Protein AF-A0A847CH78-F1 (afdb_monomer_lite)

Radius of gyration: 13.01 Å; chains: 1; bounding box: 40×21×33 Å

Sequence (94 aa):
MKELDFRNWLNKNNISKKMQSDFISRIKQIEIKLSNIDYEYAKDKCSKLLEYFSSGCKNPTYTNSFEFKNTSTQYSVLKYAIKKYCSFLESEFN

Foldseek 3Di:
DPLVLLLVVCVVVVNDPVVSVLLSVLQVVCCVFFNNLVVCCVVPNVPVVLVCLVVQVPDVPTVGGDDDPDGDVSSVSSSVSSVSVSVSVVVVVD

Structure (mmCIF, N/CA/C/O backbone):
data_AF-A0A847CH78-F1
#
_entry.id   AF-A0A847CH78-F1
#
loop_
_atom_site.group_PDB
_atom_site.id
_atom_site.type_symbol
_atom_site.label_atom_id
_atom_site.label_alt_id
_atom_site.label_comp_id
_atom_site.label_asym_id
_atom_site.label_entity_id
_atom_site.label_seq_id
_atom_site.pdbx_PDB_ins_code
_atom_site.Cartn_x
_atom_site.Cartn_y
_atom_site.Cartn_z
_atom_site.occupancy
_atom_site.B_iso_or_equiv
_atom_site.auth_seq_id
_atom_site.auth_comp_id
_atom_site.auth_asym_id
_atom_site.auth_atom_id
_atom_site.pdbx_PDB_model_num
ATOM 1 N N . MET A 1 1 ? -2.719 8.267 -1.983 1.00 94.19 1 MET A N 1
ATOM 2 C CA . MET A 1 1 ? -3.404 7.540 -0.898 1.00 94.19 1 MET A CA 1
ATOM 3 C C . MET A 1 1 ? -4.354 8.464 -0.146 1.00 94.19 1 MET A C 1
ATOM 5 O O . MET A 1 1 ? -4.015 9.622 0.096 1.00 94.19 1 MET A O 1
ATOM 9 N N . LYS A 1 2 ? -5.490 7.937 0.318 1.00 94.62 2 LYS A N 1
ATOM 10 C CA . LYS A 1 2 ? -6.421 8.554 1.276 1.00 94.62 2 LYS A CA 1
ATOM 11 C C . LYS A 1 2 ? -5.848 8.524 2.701 1.00 94.62 2 LYS A C 1
ATOM 13 O O . LYS A 1 2 ? -6.290 7.762 3.557 1.00 94.62 2 LYS A O 1
ATOM 18 N N . GLU A 1 3 ? -4.797 9.304 2.957 1.00 95.56 3 GLU A N 1
ATOM 19 C CA . GLU A 1 3 ? -4.011 9.208 4.201 1.00 95.56 3 GLU A CA 1
ATOM 20 C C . GLU A 1 3 ? -4.846 9.346 5.481 1.00 95.56 3 GLU A C 1
ATOM 22 O O . GLU A 1 3 ? -4.667 8.557 6.411 1.00 95.56 3 GLU A O 1
ATOM 27 N N . LEU A 1 4 ? -5.715 10.360 5.550 1.00 96.81 4 LEU A N 1
ATOM 28 C CA . LEU A 1 4 ? -6.493 10.649 6.755 1.00 96.81 4 LEU A CA 1
ATOM 29 C C . LEU A 1 4 ? -7.467 9.507 7.068 1.00 96.81 4 LEU A C 1
ATOM 31 O O . LEU A 1 4 ? -7.511 9.028 8.203 1.00 96.81 4 LEU A O 1
ATOM 35 N N . ASP A 1 5 ? -8.179 9.027 6.051 1.00 97.25 5 ASP A N 1
ATOM 36 C CA . ASP A 1 5 ? -9.140 7.930 6.176 1.00 97.25 5 ASP A CA 1
ATOM 37 C C . ASP A 1 5 ? -8.440 6.628 6.544 1.00 97.25 5 ASP A C 1
ATOM 39 O O . ASP A 1 5 ? -8.849 5.944 7.482 1.00 97.25 5 ASP A O 1
ATOM 43 N N . PHE A 1 6 ? -7.307 6.341 5.902 1.00 97.94 6 PHE A N 1
ATOM 44 C CA . PHE A 1 6 ? -6.506 5.172 6.229 1.00 97.94 6 PHE A CA 1
ATOM 45 C C . PHE A 1 6 ? -5.979 5.225 7.665 1.00 97.94 6 PHE A C 1
ATOM 47 O O . PHE A 1 6 ? -6.056 4.233 8.391 1.00 97.94 6 PHE A O 1
ATOM 54 N N . ARG A 1 7 ? -5.494 6.384 8.129 1.00 97.75 7 ARG A N 1
ATOM 55 C CA . ARG A 1 7 ? -5.055 6.565 9.522 1.00 97.75 7 ARG A CA 1
ATOM 56 C C . ARG A 1 7 ? -6.204 6.330 10.502 1.00 97.75 7 ARG A C 1
ATOM 58 O O . ARG A 1 7 ? -6.023 5.623 11.494 1.00 97.75 7 ARG A O 1
ATOM 65 N N . ASN A 1 8 ? -7.380 6.881 10.214 1.00 97.69 8 ASN A N 1
ATOM 66 C CA . ASN A 1 8 ? -8.577 6.687 11.028 1.00 97.69 8 ASN A CA 1
ATOM 67 C C . ASN A 1 8 ? -9.006 5.215 11.054 1.00 97.69 8 ASN A C 1
ATOM 69 O O . ASN A 1 8 ? -9.310 4.682 12.122 1.00 97.69 8 ASN A O 1
ATOM 73 N N . TRP A 1 9 ? -8.974 4.534 9.908 1.00 98.00 9 TRP A N 1
ATOM 74 C CA . TRP A 1 9 ? -9.272 3.110 9.797 1.00 98.00 9 TRP A CA 1
ATOM 75 C C . TRP A 1 9 ? -8.285 2.252 10.594 1.00 98.00 9 TRP A C 1
ATOM 77 O O . TRP A 1 9 ? -8.701 1.376 11.352 1.00 98.00 9 TRP A O 1
ATOM 87 N N . LEU A 1 10 ? -6.982 2.533 10.512 1.00 98.00 10 LEU A N 1
ATOM 88 C CA . LEU A 1 10 ? -5.968 1.832 11.304 1.00 98.00 10 LEU A CA 1
ATOM 89 C C . LEU A 1 10 ? -6.187 2.026 12.810 1.00 98.00 10 LEU A C 1
ATOM 91 O O . LEU A 1 10 ? -6.044 1.074 13.577 1.00 98.00 10 LEU A O 1
ATOM 95 N N . ASN A 1 11 ? -6.554 3.240 13.230 1.00 97.62 11 ASN A N 1
ATOM 96 C CA . ASN A 1 11 ? -6.870 3.538 14.624 1.00 97.62 11 ASN A CA 1
ATOM 97 C C . ASN A 1 11 ? -8.103 2.757 15.110 1.00 97.62 11 ASN A C 1
ATOM 99 O O . ASN A 1 11 ? -8.048 2.139 16.169 1.00 97.62 11 ASN A O 1
ATOM 103 N N . LYS A 1 12 ? -9.177 2.709 14.307 1.00 97.12 12 LYS A N 1
ATOM 104 C CA . LYS A 1 12 ? -10.379 1.900 14.589 1.00 97.12 12 LYS A CA 1
ATOM 105 C C . LYS A 1 12 ? -10.072 0.401 14.698 1.00 97.12 12 LYS A C 1
ATOM 107 O O . LYS A 1 12 ? -10.719 -0.301 15.463 1.00 97.12 12 LYS A O 1
ATOM 112 N N . ASN A 1 13 ? -9.059 -0.077 13.976 1.00 96.62 13 ASN A N 1
ATOM 113 C CA . ASN A 1 13 ? -8.599 -1.468 13.996 1.00 96.62 13 ASN A CA 1
ATOM 114 C C . ASN A 1 13 ? -7.503 -1.744 15.049 1.00 96.62 13 ASN A C 1
ATOM 116 O O . ASN A 1 13 ? -6.768 -2.724 14.927 1.00 96.62 13 ASN A O 1
ATOM 120 N N . ASN A 1 14 ? -7.362 -0.887 16.070 1.00 96.88 14 ASN A N 1
ATOM 121 C CA . ASN A 1 14 ? -6.414 -1.045 17.184 1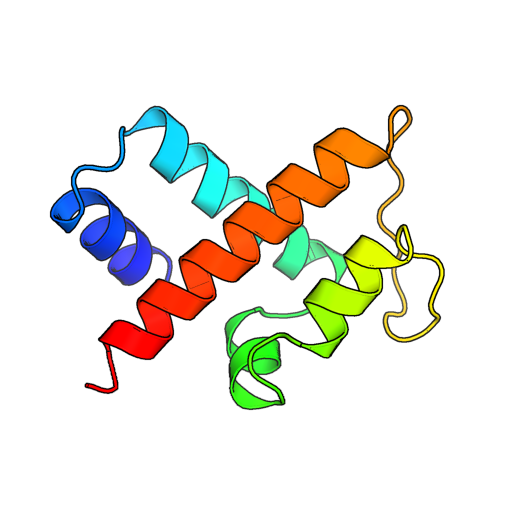.00 96.88 14 ASN A CA 1
ATOM 122 C C . ASN A 1 14 ? -4.939 -1.210 16.761 1.00 96.88 14 ASN A C 1
ATOM 124 O O . ASN A 1 14 ? -4.131 -1.803 17.478 1.00 96.88 14 ASN A O 1
ATOM 128 N N . ILE A 1 15 ? -4.548 -0.675 15.601 1.00 98.00 15 ILE A N 1
ATOM 129 C CA . ILE A 1 15 ? -3.148 -0.681 15.166 1.00 98.00 15 ILE A CA 1
ATOM 130 C C . ILE A 1 15 ? -2.369 0.370 15.960 1.00 98.00 15 ILE A C 1
ATOM 132 O O . ILE A 1 15 ? -2.793 1.520 16.070 1.00 98.00 15 ILE A O 1
ATOM 136 N N . SER A 1 16 ? -1.196 0.007 16.484 1.00 97.94 16 SER A N 1
ATOM 137 C CA . SER A 1 16 ? -0.379 0.919 17.294 1.00 97.94 16 SER A CA 1
ATOM 138 C C . SER A 1 16 ? 0.068 2.160 16.511 1.00 97.94 16 SER A C 1
ATOM 140 O O . SER A 1 16 ? 0.384 2.079 15.323 1.00 97.94 16 SER A O 1
ATOM 142 N N . LYS A 1 17 ? 0.183 3.314 17.186 1.00 97.56 17 LYS A N 1
ATOM 143 C CA . LYS A 1 17 ? 0.610 4.584 16.559 1.00 97.56 17 LYS A CA 1
ATOM 144 C C . LYS A 1 17 ? 1.930 4.459 15.786 1.00 97.56 17 LYS A C 1
ATOM 146 O O . LYS A 1 17 ? 2.077 5.052 14.722 1.00 97.56 17 LYS A O 1
ATOM 151 N N . LYS A 1 18 ? 2.872 3.652 16.292 1.00 97.31 18 LYS A N 1
ATOM 152 C CA . LYS A 1 18 ? 4.146 3.370 15.614 1.00 97.31 18 LYS A CA 1
ATOM 153 C C . LYS A 1 18 ? 3.931 2.668 14.271 1.00 97.31 18 LYS A C 1
ATOM 155 O O . LYS A 1 18 ? 4.482 3.108 13.268 1.00 97.31 18 LYS A O 1
ATOM 160 N N . MET A 1 19 ? 3.113 1.617 14.249 1.00 97.69 19 MET A N 1
ATOM 161 C CA . MET A 1 19 ? 2.791 0.882 13.022 1.00 97.69 19 MET A CA 1
ATOM 162 C C . MET A 1 19 ? 1.988 1.734 12.039 1.00 97.69 19 MET A C 1
ATOM 164 O O . MET A 1 19 ? 2.239 1.667 10.843 1.00 97.69 19 MET A O 1
ATOM 168 N N . GLN A 1 20 ? 1.068 2.574 12.527 1.00 98.19 20 GLN A N 1
ATOM 169 C CA . GLN A 1 20 ? 0.335 3.516 11.675 1.00 98.19 20 GLN A CA 1
ATOM 170 C C . GLN A 1 20 ? 1.289 4.432 10.899 1.00 98.19 20 GLN A C 1
ATOM 172 O O . GLN A 1 20 ? 1.170 4.569 9.682 1.00 98.19 20 GLN A O 1
ATOM 177 N N . SER A 1 21 ? 2.254 5.036 11.599 1.00 97.88 21 SER A N 1
ATOM 178 C CA . SER A 1 21 ? 3.259 5.898 10.975 1.00 97.88 21 SER A CA 1
ATOM 179 C C . SER A 1 21 ? 4.162 5.139 10.000 1.00 97.88 21 SER A C 1
ATOM 181 O O . SER A 1 21 ? 4.474 5.685 8.944 1.00 97.88 21 SER A O 1
ATOM 183 N N . ASP A 1 22 ? 4.546 3.893 10.309 1.00 97.50 22 ASP A N 1
ATOM 184 C CA . ASP A 1 22 ? 5.315 3.058 9.376 1.00 97.50 22 ASP A CA 1
ATOM 185 C C . ASP A 1 22 ? 4.512 2.776 8.099 1.00 97.50 22 ASP A C 1
ATOM 187 O O . ASP A 1 22 ? 4.985 3.106 7.016 1.00 97.50 22 ASP A O 1
ATOM 191 N N . PHE A 1 23 ? 3.264 2.303 8.199 1.00 98.31 23 PHE A N 1
ATOM 192 C CA . PHE A 1 23 ? 2.422 2.056 7.023 1.00 98.31 23 PHE A CA 1
ATOM 193 C C . PHE A 1 23 ? 2.288 3.290 6.128 1.00 98.31 23 PHE A C 1
ATOM 195 O O . PHE A 1 23 ? 2.524 3.209 4.924 1.00 98.31 23 PHE A O 1
ATOM 202 N N . ILE A 1 24 ? 1.975 4.444 6.718 1.00 98.12 24 ILE A N 1
ATOM 203 C CA . ILE A 1 24 ? 1.827 5.715 5.995 1.00 98.12 24 ILE A CA 1
ATOM 204 C C . ILE A 1 24 ? 3.134 6.109 5.305 1.00 98.12 24 ILE A C 1
ATOM 206 O O . ILE A 1 24 ? 3.127 6.484 4.134 1.00 98.12 24 ILE A O 1
ATOM 210 N N . SER A 1 25 ? 4.266 5.997 6.001 1.00 97.38 25 SER A N 1
ATOM 211 C CA . SER A 1 25 ? 5.575 6.325 5.433 1.00 97.38 25 SER A CA 1
ATOM 212 C C . SER A 1 25 ? 5.944 5.403 4.269 1.00 97.38 25 SER A C 1
ATOM 214 O O . SER A 1 25 ? 6.418 5.885 3.240 1.00 97.38 25 SER A O 1
ATOM 216 N N . ARG A 1 26 ? 5.683 4.096 4.387 1.00 96.38 26 ARG A N 1
ATOM 217 C CA . ARG A 1 26 ? 5.963 3.107 3.335 1.00 96.38 26 ARG A CA 1
ATOM 218 C C . ARG A 1 26 ? 5.117 3.334 2.093 1.00 96.38 26 ARG A C 1
ATOM 220 O O . ARG A 1 26 ? 5.663 3.312 0.994 1.00 96.38 26 ARG A O 1
ATOM 227 N N . ILE A 1 27 ? 3.821 3.596 2.254 1.00 97.75 27 ILE A N 1
ATOM 228 C CA . ILE A 1 27 ? 2.952 3.902 1.113 1.00 97.75 27 ILE A CA 1
ATOM 229 C C . ILE A 1 27 ? 3.402 5.195 0.430 1.00 97.75 27 ILE A C 1
ATOM 231 O O . ILE A 1 27 ? 3.624 5.175 -0.775 1.00 97.75 27 ILE A O 1
ATOM 235 N N . LYS A 1 28 ? 3.668 6.278 1.174 1.00 96.81 28 LYS A N 1
ATOM 236 C CA . LYS A 1 28 ? 4.208 7.520 0.584 1.00 96.81 28 LYS A CA 1
ATOM 237 C C . LYS A 1 28 ? 5.500 7.285 -0.190 1.00 96.81 28 LYS A C 1
ATOM 239 O O . LYS A 1 28 ? 5.678 7.827 -1.273 1.00 96.81 28 LYS A O 1
ATOM 244 N N . GLN A 1 29 ? 6.400 6.467 0.352 1.00 94.81 29 GLN A N 1
ATOM 245 C CA . GLN A 1 29 ? 7.650 6.127 -0.320 1.00 94.81 29 GLN A CA 1
ATOM 246 C C . GLN A 1 29 ? 7.404 5.418 -1.661 1.00 94.81 29 GLN A C 1
ATOM 248 O O . GLN A 1 29 ? 8.100 5.699 -2.636 1.00 94.81 29 GLN A O 1
ATOM 253 N N . ILE A 1 30 ? 6.419 4.518 -1.717 1.00 94.88 30 ILE A N 1
ATOM 254 C CA . ILE A 1 30 ? 5.994 3.846 -2.951 1.00 94.88 30 ILE A CA 1
ATOM 255 C C . ILE A 1 30 ? 5.399 4.857 -3.935 1.00 94.88 30 ILE A C 1
ATOM 257 O O . ILE A 1 30 ? 5.789 4.842 -5.098 1.00 94.88 30 ILE A O 1
ATOM 261 N N . GLU A 1 31 ? 4.530 5.760 -3.476 1.00 95.25 31 GLU A N 1
ATOM 262 C CA . GLU A 1 31 ? 3.892 6.768 -4.336 1.00 95.25 31 GLU A CA 1
ATOM 263 C C . GLU A 1 31 ? 4.884 7.763 -4.933 1.00 95.25 31 GLU A C 1
ATOM 265 O O . GLU A 1 31 ? 4.770 8.116 -6.103 1.00 95.25 31 GLU A O 1
ATOM 270 N N . ILE A 1 32 ? 5.888 8.176 -4.157 1.00 93.94 32 ILE A N 1
ATOM 271 C CA . ILE A 1 32 ? 6.957 9.064 -4.629 1.00 93.94 32 ILE A CA 1
ATOM 272 C C . ILE A 1 32 ? 7.796 8.379 -5.709 1.00 93.94 32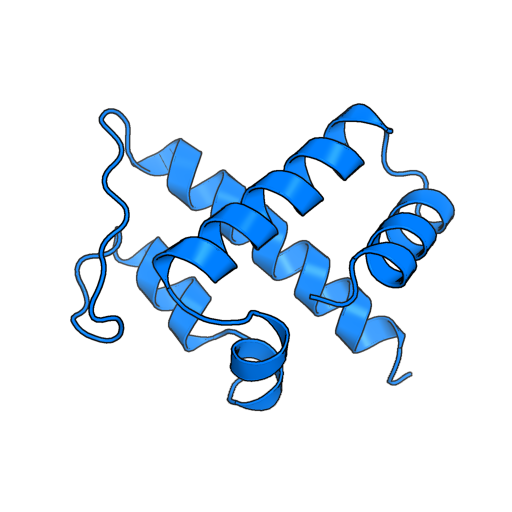 ILE A C 1
ATOM 274 O O . ILE A 1 32 ? 8.242 9.027 -6.653 1.00 93.94 32 ILE A O 1
ATOM 278 N N . LYS A 1 33 ? 8.073 7.082 -5.543 1.00 92.50 33 LYS A N 1
ATOM 279 C CA . LYS A 1 33 ? 9.062 6.392 -6.369 1.00 92.50 33 LYS A CA 1
ATOM 280 C C . LYS A 1 33 ? 8.464 5.704 -7.588 1.00 92.50 33 LYS A C 1
ATOM 282 O O . LYS A 1 33 ? 9.112 5.685 -8.628 1.00 92.50 33 LYS A O 1
ATOM 287 N N . LEU A 1 34 ? 7.281 5.115 -7.454 1.00 93.12 34 LEU A N 1
ATOM 288 C CA . LEU A 1 34 ? 6.689 4.245 -8.467 1.00 93.12 34 LEU A CA 1
ATOM 289 C C . LEU A 1 34 ? 5.397 4.826 -9.030 1.00 93.12 34 LEU A C 1
ATOM 291 O O . LEU A 1 34 ? 5.365 5.228 -10.188 1.00 93.12 34 LEU A O 1
ATOM 295 N N . SER A 1 35 ? 4.325 4.802 -8.242 1.00 93.88 35 SER A N 1
ATOM 296 C CA . SER A 1 35 ? 2.977 5.101 -8.722 1.00 93.88 35 SER A CA 1
ATOM 297 C C . SER A 1 35 ? 2.030 5.347 -7.553 1.00 93.88 35 SER A C 1
ATOM 299 O O . SER A 1 35 ? 2.223 4.807 -6.461 1.00 93.88 35 SER A O 1
ATOM 301 N N . ASN A 1 36 ? 0.992 6.147 -7.796 1.00 95.75 36 ASN A N 1
ATOM 302 C CA . ASN A 1 36 ? -0.070 6.411 -6.832 1.00 95.75 36 ASN A CA 1
ATOM 303 C C . ASN A 1 36 ? -0.802 5.104 -6.467 1.00 95.75 36 ASN A C 1
ATOM 305 O O . ASN A 1 36 ? -1.264 4.376 -7.345 1.00 95.75 36 ASN A O 1
ATOM 309 N N . ILE A 1 37 ? -0.934 4.811 -5.170 1.00 96.75 37 ILE A N 1
ATOM 310 C CA . ILE A 1 37 ? -1.452 3.512 -4.716 1.00 96.75 37 ILE A CA 1
ATOM 311 C C . ILE A 1 37 ? -2.954 3.351 -4.985 1.00 96.75 37 ILE A C 1
ATOM 313 O O . ILE A 1 37 ? -3.420 2.235 -5.199 1.00 96.75 37 ILE A O 1
ATOM 317 N N . ASP A 1 38 ? -3.711 4.451 -5.006 1.00 96.50 38 ASP A N 1
ATOM 318 C CA . ASP A 1 38 ? -5.147 4.426 -5.298 1.00 96.50 38 ASP A CA 1
ATOM 319 C C . ASP A 1 38 ? -5.378 4.046 -6.767 1.00 96.50 38 ASP A C 1
ATOM 321 O O . ASP A 1 38 ? -6.274 3.261 -7.080 1.00 96.50 38 ASP A O 1
ATOM 325 N N . TYR A 1 39 ? -4.513 4.537 -7.663 1.00 95.88 39 TYR A N 1
ATOM 326 C CA . TYR A 1 39 ? -4.509 4.155 -9.074 1.00 95.88 39 TYR A CA 1
ATOM 327 C C . TYR A 1 39 ? -4.139 2.678 -9.274 1.00 95.88 39 TYR A C 1
ATOM 329 O O . TYR A 1 39 ? -4.849 1.960 -9.979 1.00 95.88 39 TYR A O 1
ATOM 337 N N . GLU A 1 40 ? -3.069 2.196 -8.634 1.00 96.31 40 GLU A N 1
ATOM 338 C CA . GLU A 1 40 ? -2.674 0.779 -8.716 1.00 96.31 40 GLU A CA 1
ATOM 339 C C . GLU A 1 40 ? -3.772 -0.146 -8.161 1.00 96.31 40 GLU A C 1
ATOM 341 O O . GLU A 1 40 ? -4.041 -1.211 -8.723 1.00 96.31 40 GLU A O 1
ATOM 346 N N . TYR A 1 41 ? -4.477 0.274 -7.105 1.00 97.00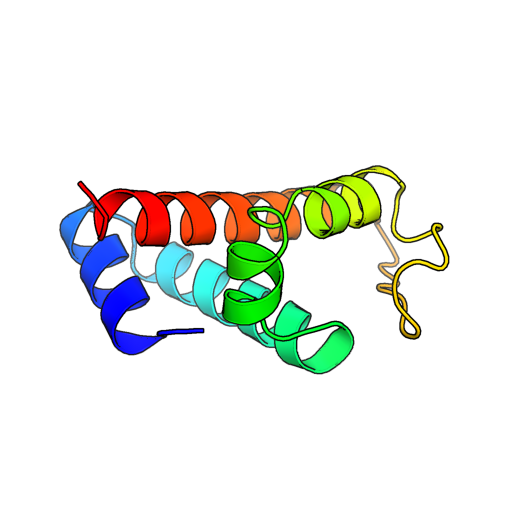 41 TYR A N 1
ATOM 347 C CA . TYR A 1 41 ? -5.621 -0.472 -6.589 1.00 97.00 41 TYR A CA 1
ATOM 348 C C . TYR A 1 41 ? -6.791 -0.509 -7.582 1.00 97.00 41 TYR A C 1
ATOM 350 O O . TYR A 1 41 ? -7.338 -1.580 -7.837 1.00 97.00 41 TYR A O 1
ATOM 358 N N . ALA A 1 42 ? -7.159 0.627 -8.179 1.00 95.81 42 ALA A N 1
ATOM 359 C CA . ALA A 1 42 ? -8.244 0.688 -9.161 1.00 95.81 42 ALA A CA 1
ATOM 360 C C . ALA A 1 42 ? -7.948 -0.138 -10.426 1.00 95.81 42 ALA A C 1
ATOM 362 O O . ALA A 1 42 ? -8.860 -0.695 -11.033 1.00 95.81 42 ALA A O 1
ATOM 363 N N . LYS A 1 43 ? -6.672 -0.227 -10.812 1.00 95.56 43 LYS A N 1
ATOM 364 C CA . LYS A 1 43 ? -6.211 -0.953 -11.998 1.00 95.56 43 LYS A CA 1
ATOM 365 C C . LYS A 1 43 ? -6.288 -2.470 -11.836 1.00 95.56 43 LYS A C 1
ATOM 367 O O . LYS A 1 43 ? -6.794 -3.146 -12.727 1.00 95.56 43 LYS A O 1
ATOM 372 N N . ASP A 1 44 ? -5.731 -3.013 -10.754 1.00 96.12 44 ASP A N 1
ATOM 373 C CA . ASP A 1 44 ? -5.633 -4.468 -10.548 1.00 96.12 44 ASP A CA 1
ATOM 374 C C . ASP A 1 44 ? -5.529 -4.892 -9.074 1.00 96.12 44 ASP A C 1
ATOM 376 O O . ASP A 1 44 ? -4.961 -5.943 -8.754 1.00 96.12 44 ASP A O 1
ATOM 380 N N . LYS A 1 45 ? -6.061 -4.075 -8.158 1.00 96.31 45 LYS A N 1
ATOM 381 C CA . LYS A 1 45 ? -5.943 -4.269 -6.705 1.00 96.31 45 LYS A CA 1
ATOM 382 C C . LYS A 1 45 ? -4.484 -4.416 -6.251 1.00 96.31 45 LYS A C 1
ATOM 384 O O . LYS A 1 45 ? -4.176 -5.205 -5.359 1.00 96.31 45 LYS A O 1
ATOM 389 N N . CYS A 1 46 ? -3.581 -3.654 -6.869 1.00 96.69 46 CYS A N 1
ATOM 390 C CA . CYS A 1 46 ? -2.135 -3.688 -6.638 1.00 96.69 46 CYS A CA 1
ATOM 391 C C . CYS A 1 46 ? -1.458 -5.037 -6.951 1.00 96.69 46 CYS A C 1
ATOM 393 O O . CYS A 1 46 ? -0.351 -5.286 -6.460 1.00 96.69 46 CYS A O 1
ATOM 395 N N . SER A 1 47 ? -2.074 -5.922 -7.737 1.00 95.75 47 SER A N 1
ATOM 396 C CA . SER A 1 47 ? -1.528 -7.261 -8.003 1.00 95.75 47 SER A CA 1
ATOM 397 C C . SER A 1 47 ? -0.161 -7.191 -8.688 1.00 95.75 47 SER A C 1
ATOM 399 O O . SER A 1 47 ? 0.797 -7.800 -8.204 1.00 95.75 47 SER A O 1
ATOM 401 N N . LYS A 1 48 ? -0.020 -6.376 -9.744 1.00 94.38 48 LYS A N 1
ATOM 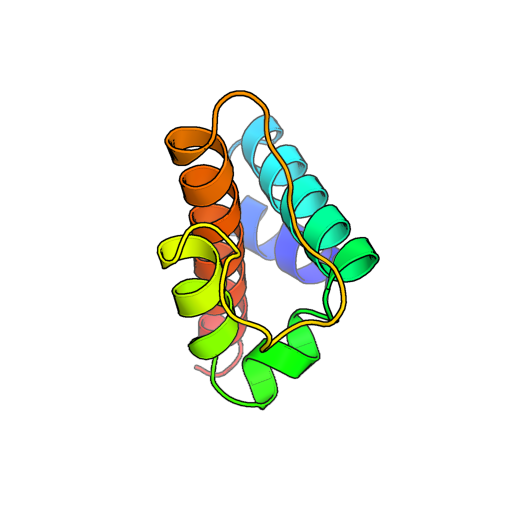402 C CA . LYS A 1 48 ? 1.272 -6.178 -10.430 1.00 94.38 48 LYS A CA 1
ATOM 403 C C . LYS A 1 48 ? 2.310 -5.499 -9.545 1.00 94.38 48 LYS A C 1
ATOM 405 O O . LYS A 1 48 ? 3.489 -5.846 -9.606 1.00 94.38 48 LYS A O 1
ATOM 410 N N . LEU A 1 49 ? 1.888 -4.572 -8.689 1.00 94.50 49 LEU A N 1
ATOM 411 C CA . LEU A 1 49 ? 2.780 -3.910 -7.740 1.00 94.50 49 LEU A CA 1
ATOM 412 C C . LEU A 1 49 ? 3.337 -4.905 -6.706 1.00 94.50 49 LEU A C 1
ATOM 414 O O . LEU A 1 49 ? 4.531 -4.905 -6.398 1.00 94.50 49 LEU A O 1
ATOM 418 N N . LEU A 1 50 ? 2.491 -5.796 -6.184 1.00 95.06 50 LEU A N 1
ATOM 419 C CA . LEU A 1 50 ? 2.896 -6.852 -5.252 1.00 95.06 50 LEU A CA 1
ATOM 420 C C . LEU A 1 50 ? 3.820 -7.886 -5.909 1.00 95.06 50 LEU A C 1
ATOM 422 O O . LEU A 1 50 ? 4.778 -8.348 -5.273 1.00 95.06 50 LEU A O 1
ATOM 426 N N . GLU A 1 51 ? 3.555 -8.245 -7.164 1.00 92.50 51 GLU A N 1
ATOM 427 C CA . GLU A 1 51 ? 4.419 -9.117 -7.963 1.00 92.50 51 GLU A CA 1
ATOM 428 C C . GLU A 1 51 ? 5.788 -8.469 -8.193 1.00 92.50 51 GLU A C 1
ATOM 430 O O . GLU A 1 51 ? 6.819 -9.095 -7.942 1.00 92.50 51 GLU A O 1
ATOM 435 N N . TYR A 1 52 ? 5.812 -7.185 -8.554 1.00 92.06 52 TYR A N 1
ATOM 436 C CA . TYR A 1 52 ? 7.038 -6.415 -8.739 1.00 92.06 52 TYR A CA 1
ATOM 437 C C . TYR A 1 52 ? 7.950 -6.481 -7.504 1.00 92.06 52 TYR A C 1
ATOM 439 O O . TYR A 1 52 ? 9.118 -6.866 -7.621 1.00 92.06 52 TYR A O 1
ATOM 447 N N . PHE A 1 53 ? 7.422 -6.234 -6.300 1.00 91.56 53 PHE A N 1
ATOM 448 C CA . PHE A 1 53 ? 8.209 -6.373 -5.067 1.00 91.56 53 PHE A CA 1
ATOM 449 C C . PHE A 1 53 ? 8.607 -7.821 -4.763 1.00 91.56 53 PHE A C 1
ATOM 451 O O . PHE A 1 53 ? 9.658 -8.064 -4.169 1.00 91.56 53 PHE A O 1
ATOM 458 N N . SER A 1 54 ? 7.794 -8.798 -5.162 1.00 90.12 54 SER A N 1
ATOM 459 C CA . SER A 1 54 ? 8.111 -10.221 -4.982 1.00 90.12 54 SER A CA 1
ATOM 460 C C . SER A 1 54 ? 9.214 -10.700 -5.928 1.00 90.12 54 SER A C 1
ATOM 462 O O . SER A 1 54 ? 10.005 -11.552 -5.538 1.00 90.12 54 SER A O 1
ATOM 464 N N . SER A 1 55 ? 9.343 -10.084 -7.105 1.00 87.56 55 SER A N 1
ATOM 465 C CA . SER A 1 55 ? 10.454 -10.297 -8.045 1.00 87.56 55 SER A CA 1
ATOM 466 C C . SER A 1 55 ? 11.765 -9.612 -7.623 1.00 87.56 55 SER A C 1
ATOM 468 O O . SER A 1 55 ? 12.773 -9.693 -8.325 1.00 87.56 55 SER A O 1
ATOM 470 N N . GLY A 1 56 ? 11.762 -8.907 -6.486 1.00 85.94 56 GLY A N 1
ATOM 471 C CA . GLY A 1 56 ? 12.896 -8.106 -6.039 1.00 85.94 56 GLY A CA 1
ATOM 472 C C . GLY A 1 56 ? 13.121 -6.858 -6.892 1.00 85.94 56 GLY A C 1
ATOM 473 O O . GLY A 1 56 ? 14.268 -6.452 -7.054 1.00 85.94 56 GLY A O 1
ATOM 474 N N . CYS A 1 57 ? 12.045 -6.268 -7.425 1.00 85.75 57 CYS A N 1
ATOM 475 C CA . CYS A 1 57 ? 12.065 -5.033 -8.216 1.00 85.75 57 CYS A CA 1
ATOM 476 C C . CYS A 1 57 ? 12.798 -5.142 -9.567 1.00 85.75 57 CYS A C 1
ATOM 478 O O . CYS A 1 57 ? 13.277 -4.140 -10.090 1.00 85.75 57 CYS A O 1
ATOM 480 N N . LYS A 1 58 ? 12.894 -6.355 -10.134 1.00 78.38 58 LYS A N 1
ATOM 481 C CA . LYS A 1 58 ? 13.625 -6.626 -11.388 1.00 78.38 58 LYS A CA 1
ATOM 482 C C . LYS A 1 58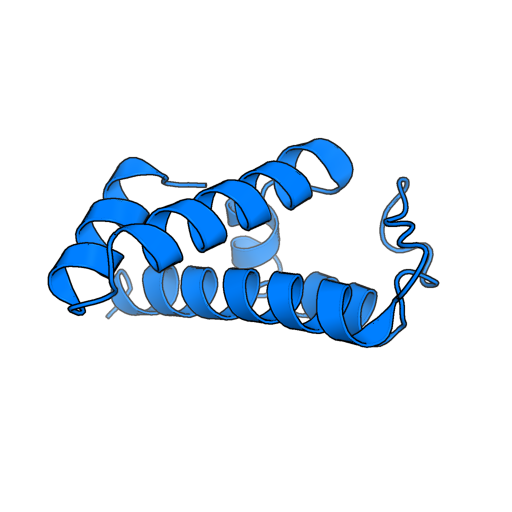 ? 12.778 -6.483 -12.657 1.00 78.38 58 LYS A C 1
ATOM 484 O O . LYS A 1 58 ? 13.330 -6.456 -13.751 1.00 78.38 58 LYS A O 1
ATOM 489 N N . ASN A 1 59 ? 11.453 -6.452 -12.527 1.00 72.56 59 ASN A N 1
ATOM 490 C CA . ASN A 1 59 ? 10.547 -6.387 -13.672 1.00 72.56 59 ASN A CA 1
ATOM 491 C C . ASN A 1 59 ? 10.442 -4.936 -14.201 1.00 72.56 59 ASN A C 1
ATOM 493 O O . ASN A 1 59 ? 10.209 -4.040 -13.385 1.00 72.56 59 ASN A O 1
ATOM 497 N N . PRO A 1 60 ? 10.557 -4.687 -15.523 1.00 74.56 60 PRO A N 1
ATOM 498 C CA . PRO A 1 60 ? 10.431 -3.352 -16.126 1.00 74.56 60 PRO A CA 1
ATOM 499 C C . PRO A 1 60 ? 9.029 -2.716 -16.039 1.00 74.56 60 PRO A C 1
ATOM 501 O O . PRO A 1 60 ? 8.807 -1.670 -16.641 1.00 74.56 60 PRO A O 1
ATOM 504 N N . THR A 1 61 ? 8.076 -3.305 -15.305 1.00 78.56 61 THR A N 1
ATOM 505 C CA . THR A 1 61 ? 6.723 -2.753 -15.097 1.00 78.56 61 THR A CA 1
ATOM 506 C C . THR A 1 61 ? 6.721 -1.290 -14.643 1.00 78.56 61 THR A C 1
ATOM 508 O O . THR A 1 61 ? 5.807 -0.550 -15.000 1.00 78.56 61 THR A O 1
ATOM 511 N N . TYR A 1 62 ? 7.728 -0.873 -13.868 1.00 81.94 62 TYR A N 1
ATOM 512 C CA . TYR A 1 62 ? 7.887 0.503 -13.402 1.00 81.94 62 TYR A CA 1
ATOM 513 C C . TYR A 1 62 ? 9.226 1.071 -13.873 1.00 81.94 62 TYR A C 1
ATOM 515 O O . TYR A 1 62 ? 10.244 0.381 -13.865 1.00 81.94 62 TYR A O 1
ATOM 523 N N . THR A 1 63 ? 9.222 2.347 -14.260 1.00 78.44 63 THR A N 1
ATOM 524 C CA . THR A 1 63 ? 10.400 3.063 -14.779 1.00 78.44 63 THR A CA 1
ATOM 525 C C . THR A 1 63 ? 11.484 3.280 -13.725 1.00 78.44 63 THR A C 1
ATOM 527 O O . THR A 1 63 ? 12.664 3.320 -14.058 1.00 78.44 63 THR A O 1
ATOM 530 N N . ASN A 1 64 ? 11.094 3.388 -12.454 1.00 80.81 64 ASN A N 1
ATOM 531 C CA . ASN A 1 64 ? 12.000 3.529 -11.319 1.00 80.81 64 ASN A CA 1
ATOM 532 C C . ASN A 1 64 ? 12.105 2.217 -10.530 1.00 80.81 64 ASN A C 1
ATOM 534 O O . ASN A 1 64 ? 11.141 1.455 -10.440 1.00 80.81 64 ASN A O 1
ATOM 538 N N . SER A 1 65 ? 13.258 1.981 -9.894 1.00 78.62 65 SER A N 1
ATOM 539 C CA . SER A 1 65 ? 13.520 0.771 -9.107 1.00 78.62 65 SER A CA 1
ATOM 540 C C . SER A 1 65 ? 13.761 1.050 -7.629 1.00 78.62 65 SER A C 1
ATOM 542 O O . SER A 1 65 ? 14.463 1.990 -7.260 1.00 78.62 65 SER A O 1
ATOM 544 N N . PHE A 1 66 ? 13.213 0.223 -6.737 1.00 81.31 66 PHE A N 1
ATOM 545 C CA . PHE A 1 66 ? 13.671 0.198 -5.348 1.00 81.31 66 PHE A CA 1
ATOM 546 C C . PHE A 1 66 ? 14.989 -0.570 -5.233 1.00 81.31 66 PHE A C 1
ATOM 548 O O . PHE A 1 66 ? 15.072 -1.723 -5.638 1.00 81.31 66 PHE A O 1
ATOM 555 N N . GLU A 1 67 ? 15.989 0.053 -4.612 1.00 78.38 67 GLU A N 1
ATOM 556 C CA . GLU A 1 67 ? 17.273 -0.575 -4.312 1.00 78.38 67 GLU A CA 1
ATOM 557 C C . GLU A 1 67 ? 17.501 -0.512 -2.805 1.00 78.38 67 GLU A C 1
ATOM 559 O O . GLU A 1 67 ? 17.601 0.566 -2.215 1.00 78.38 67 GLU A O 1
ATOM 564 N N . PHE A 1 68 ? 17.557 -1.677 -2.165 1.00 78.19 68 PHE A N 1
ATOM 565 C CA . PHE A 1 68 ? 17.921 -1.795 -0.758 1.00 78.19 68 PHE A CA 1
ATOM 566 C C . PHE A 1 68 ? 19.193 -2.628 -0.644 1.00 78.19 68 PHE A C 1
ATOM 568 O O . PHE A 1 68 ? 19.318 -3.655 -1.301 1.00 78.19 68 PHE A O 1
ATOM 575 N N . LYS A 1 69 ? 20.122 -2.222 0.230 1.00 69.31 69 LYS A N 1
ATOM 576 C CA . LYS A 1 69 ? 21.376 -2.966 0.461 1.00 69.31 69 LYS A CA 1
ATOM 577 C C . LYS A 1 69 ? 21.138 -4.366 1.056 1.00 69.31 69 LYS A C 1
ATOM 579 O O . LYS A 1 69 ? 21.886 -5.280 0.748 1.00 69.31 69 LYS A O 1
ATOM 584 N N . ASN A 1 70 ? 20.070 -4.534 1.846 1.00 59.91 70 ASN A N 1
ATOM 585 C CA . ASN A 1 70 ? 19.583 -5.814 2.379 1.00 59.91 70 ASN A CA 1
ATOM 586 C C . ASN A 1 70 ? 18.102 -5.977 1.991 1.00 59.91 70 ASN A C 1
ATOM 588 O O . ASN A 1 70 ? 17.242 -5.243 2.480 1.00 59.91 70 ASN A O 1
ATOM 592 N N . THR A 1 71 ? 17.812 -6.884 1.060 1.00 64.75 71 THR A N 1
ATOM 593 C CA . THR A 1 71 ? 16.673 -6.752 0.132 1.00 64.75 71 THR A CA 1
ATOM 594 C C . THR A 1 71 ? 15.368 -7.413 0.586 1.00 64.75 71 THR A C 1
ATOM 596 O O . THR A 1 71 ? 14.303 -6.810 0.459 1.00 64.75 71 THR A O 1
ATOM 599 N N . SER A 1 72 ? 15.403 -8.627 1.144 1.00 72.50 72 SER A N 1
ATOM 600 C CA . SER A 1 72 ? 14.185 -9.440 1.339 1.00 72.50 72 SER A CA 1
ATOM 601 C C . SER A 1 72 ? 13.225 -8.884 2.399 1.00 72.50 72 SER A C 1
ATOM 603 O O . SER A 1 72 ? 12.012 -8.804 2.168 1.00 72.50 72 SER A O 1
ATOM 605 N N . THR A 1 73 ? 13.748 -8.447 3.547 1.00 81.56 73 THR A N 1
ATOM 606 C CA . THR A 1 73 ? 12.931 -7.9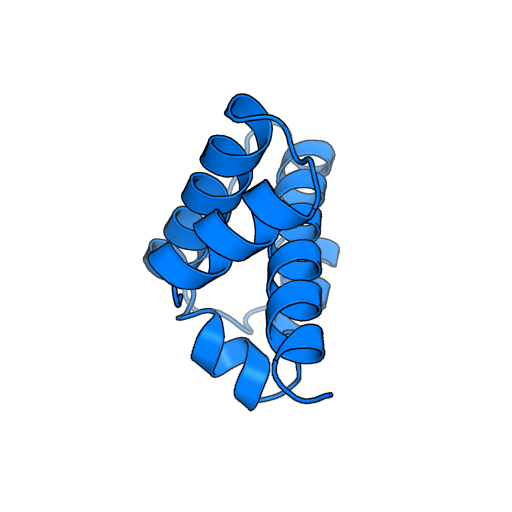03 4.643 1.00 81.56 73 THR A CA 1
ATOM 607 C C . THR A 1 73 ? 12.293 -6.571 4.258 1.00 81.56 73 THR A C 1
ATOM 609 O O . THR A 1 73 ? 11.113 -6.361 4.522 1.00 81.56 73 THR A O 1
ATOM 612 N N . GLN A 1 74 ? 13.031 -5.693 3.571 1.00 85.62 74 GLN A N 1
ATOM 613 C CA . GLN A 1 74 ? 12.521 -4.378 3.163 1.00 85.62 74 GLN A CA 1
ATOM 614 C C . GLN A 1 74 ? 11.360 -4.512 2.169 1.00 85.62 74 GLN A C 1
ATOM 616 O O . GLN A 1 74 ? 10.306 -3.906 2.367 1.00 85.62 74 GLN A O 1
ATOM 621 N N . TYR A 1 75 ? 11.487 -5.383 1.161 1.00 90.38 75 TYR A N 1
ATOM 622 C CA . TYR A 1 75 ? 10.382 -5.664 0.238 1.00 90.38 75 TYR A CA 1
ATOM 623 C C . TYR A 1 75 ? 9.178 -6.289 0.943 1.00 90.38 75 TYR A C 1
ATOM 625 O O . TYR A 1 75 ? 8.035 -5.992 0.601 1.00 90.38 75 TYR A O 1
ATOM 633 N N . SER A 1 76 ? 9.410 -7.130 1.951 1.00 91.69 76 SER A N 1
ATOM 634 C CA . SER A 1 76 ? 8.326 -7.738 2.729 1.00 91.69 76 SER A CA 1
ATOM 635 C C . SER A 1 76 ? 7.530 -6.696 3.517 1.00 91.69 76 SER A C 1
ATOM 637 O O . SER A 1 76 ? 6.301 -6.754 3.521 1.00 91.69 76 SER A O 1
ATOM 639 N N . VAL A 1 77 ? 8.202 -5.701 4.104 1.00 93.75 77 VAL A N 1
ATOM 640 C CA . VAL A 1 77 ? 7.551 -4.588 4.815 1.00 93.75 77 VAL A CA 1
ATOM 641 C C . VAL A 1 77 ? 6.753 -3.700 3.854 1.00 93.75 77 VAL A C 1
ATOM 643 O O . VAL A 1 77 ? 5.609 -3.361 4.151 1.00 93.75 77 VAL A O 1
ATOM 646 N N . LEU A 1 78 ? 7.293 -3.385 2.670 1.00 95.19 78 LEU A N 1
ATOM 647 C CA . LEU A 1 78 ? 6.557 -2.631 1.643 1.00 95.19 78 LEU A CA 1
ATOM 648 C C . LEU A 1 78 ? 5.299 -3.375 1.181 1.00 95.19 78 LEU A C 1
ATOM 650 O O . LEU A 1 78 ? 4.212 -2.799 1.161 1.00 95.19 78 LEU A O 1
ATOM 654 N N . LYS A 1 79 ? 5.413 -4.677 0.891 1.00 96.25 79 LYS A N 1
ATOM 655 C CA . LYS A 1 79 ? 4.256 -5.520 0.548 1.00 96.25 79 LYS A CA 1
ATOM 656 C C . LYS A 1 79 ? 3.228 -5.562 1.668 1.00 96.25 79 LYS A C 1
ATOM 658 O O . LYS A 1 79 ? 2.032 -5.559 1.392 1.00 96.25 79 LYS A O 1
ATOM 663 N N . TYR A 1 80 ? 3.675 -5.611 2.920 1.00 97.31 80 TYR A N 1
ATOM 664 C CA . TYR A 1 80 ? 2.769 -5.613 4.060 1.00 97.31 80 TYR A CA 1
ATOM 665 C C . TYR A 1 80 ? 1.974 -4.307 4.149 1.00 97.31 80 TYR A C 1
ATOM 667 O O . TYR A 1 80 ? 0.757 -4.353 4.322 1.00 97.31 80 TYR A O 1
ATOM 675 N N . ALA A 1 81 ? 2.625 -3.162 3.933 1.00 97.81 81 ALA A N 1
ATOM 676 C CA . ALA A 1 81 ? 1.945 -1.873 3.858 1.00 97.81 81 ALA A CA 1
ATOM 677 C C . ALA A 1 81 ? 0.922 -1.820 2.711 1.00 97.81 81 ALA A C 1
ATOM 679 O O . ALA A 1 81 ? -0.223 -1.441 2.951 1.00 97.81 81 ALA A O 1
ATOM 680 N N . ILE A 1 82 ? 1.295 -2.273 1.505 1.00 97.81 82 ILE A N 1
ATOM 681 C CA . ILE A 1 82 ? 0.390 -2.331 0.339 1.00 97.81 82 ILE A CA 1
ATOM 682 C C . ILE A 1 82 ? -0.844 -3.170 0.655 1.00 97.81 82 ILE A C 1
ATOM 684 O O . ILE A 1 82 ? -1.967 -2.700 0.489 1.00 97.81 82 ILE A O 1
ATOM 688 N N . LYS A 1 83 ? -0.650 -4.395 1.159 1.00 98.06 83 LYS A N 1
ATOM 689 C CA . LYS A 1 83 ? -1.760 -5.287 1.521 1.00 98.06 83 LYS A CA 1
ATOM 690 C C . LYS A 1 83 ? -2.670 -4.648 2.561 1.00 98.06 83 LYS A C 1
ATOM 692 O O . LYS A 1 83 ? -3.885 -4.716 2.423 1.00 98.06 83 LYS A O 1
ATOM 697 N N . LYS A 1 84 ? -2.096 -3.995 3.577 1.00 98.00 84 LYS A N 1
ATOM 698 C CA . LYS A 1 84 ? -2.880 -3.342 4.628 1.00 98.00 84 LYS A CA 1
ATOM 699 C C . LYS A 1 84 ? -3.722 -2.190 4.082 1.00 98.00 84 LYS A C 1
ATOM 701 O O . LYS A 1 84 ? -4.862 -2.034 4.509 1.00 98.00 84 LYS A O 1
ATOM 706 N N . TYR A 1 85 ? -3.183 -1.426 3.134 1.00 98.19 85 TYR A N 1
ATOM 707 C CA . TYR A 1 85 ? -3.920 -0.370 2.446 1.00 98.19 85 TYR A CA 1
ATOM 708 C C . TYR A 1 85 ? -5.022 -0.928 1.532 1.00 98.19 85 TYR A C 1
ATOM 710 O O . TYR A 1 85 ? -6.137 -0.416 1.540 1.00 98.19 85 TYR A O 1
ATOM 718 N N . CYS A 1 86 ? -4.760 -2.027 0.818 1.00 97.50 86 CYS A N 1
ATOM 719 C CA . CYS A 1 86 ? -5.782 -2.713 0.021 1.00 97.50 86 CYS A CA 1
ATOM 720 C C . CYS A 1 86 ? -6.945 -3.197 0.898 1.00 97.50 86 CYS A C 1
ATOM 722 O O . CYS A 1 86 ? -8.091 -2.942 0.558 1.00 97.50 86 CYS A O 1
ATOM 724 N N . SER A 1 87 ? -6.669 -3.803 2.060 1.00 97.12 87 SER A N 1
ATOM 725 C CA . SER A 1 87 ? -7.724 -4.212 3.001 1.00 97.12 87 SER A CA 1
ATOM 726 C C . SER A 1 87 ? -8.548 -3.034 3.527 1.00 97.12 87 SER A C 1
ATOM 728 O O . SER A 1 87 ? -9.738 -3.188 3.782 1.00 97.12 87 SER A O 1
ATOM 730 N N . PHE A 1 88 ? -7.927 -1.862 3.700 1.00 97.75 88 PHE A N 1
ATOM 731 C CA . PHE A 1 88 ? -8.659 -0.637 4.018 1.00 97.75 88 PHE A CA 1
ATOM 732 C C . PHE A 1 88 ? -9.642 -0.292 2.896 1.00 97.75 88 PHE A C 1
ATOM 734 O O . PHE A 1 88 ? -10.831 -0.156 3.169 1.00 97.75 88 PHE A O 1
ATOM 741 N N . LEU A 1 89 ? -9.172 -0.226 1.649 1.00 96.38 89 LEU A N 1
ATOM 742 C CA . LEU A 1 89 ? -10.032 0.093 0.511 1.00 96.38 89 LEU A CA 1
ATOM 743 C C . LEU A 1 89 ? -11.155 -0.937 0.345 1.00 96.38 89 LEU A C 1
ATOM 745 O O . LEU A 1 89 ? -12.304 -0.550 0.187 1.00 96.38 89 LEU A O 1
ATOM 749 N N . GLU A 1 90 ? -10.866 -2.233 0.462 1.00 95.12 90 GLU A N 1
ATOM 750 C CA . GLU A 1 90 ? -11.876 -3.304 0.409 1.00 95.12 90 GLU A CA 1
ATOM 751 C C . GLU A 1 90 ? -12.955 -3.165 1.489 1.00 95.12 90 GLU A C 1
ATOM 753 O O . GLU A 1 90 ? -14.110 -3.509 1.248 1.00 95.12 90 GLU A O 1
ATOM 758 N N . SER A 1 91 ? -12.605 -2.640 2.666 1.00 93.81 91 SER A N 1
ATOM 759 C CA . SER A 1 91 ? -13.574 -2.391 3.738 1.00 93.81 91 SER A CA 1
ATOM 760 C C . SER A 1 91 ? -14.445 -1.150 3.527 1.00 93.81 91 SER A C 1
ATOM 762 O O . SER A 1 91 ? -15.441 -1.014 4.223 1.00 93.81 91 SER A O 1
ATOM 764 N N . GLU A 1 92 ? -14.090 -0.248 2.604 1.00 82.88 92 GLU A N 1
ATOM 765 C CA . GLU A 1 92 ? -14.939 0.899 2.238 1.00 82.88 92 GLU A CA 1
ATOM 766 C C . GLU A 1 92 ? -16.004 0.540 1.188 1.00 82.88 92 GLU A C 1
ATOM 768 O O . GLU A 1 92 ? -16.957 1.293 1.007 1.00 82.88 92 GLU A O 1
ATOM 773 N N . PHE A 1 93 ? -15.839 -0.582 0.477 1.00 67.81 93 PHE A N 1
ATOM 774 C CA . PHE A 1 93 ? -16.752 -1.034 -0.583 1.00 67.81 93 PHE A CA 1
ATOM 775 C C . PHE A 1 93 ? -17.709 -2.158 -0.141 1.00 67.81 93 PHE A C 1
ATOM 777 O O . PHE A 1 93 ? -18.418 -2.702 -0.988 1.00 67.81 93 PHE A O 1
ATOM 784 N N . ASN A 1 94 ? -17.732 -2.496 1.153 1.00 53.16 94 ASN A N 1
ATOM 785 C CA . ASN A 1 94 ? -18.667 -3.435 1.788 1.00 53.16 94 ASN A CA 1
ATOM 786 C C . ASN A 1 94 ? -19.498 -2.712 2.849 1.00 53.16 94 ASN A C 1
ATOM 788 O O . ASN A 1 94 ? -20.688 -3.065 2.989 1.00 53.16 94 ASN A O 1
#

pLDDT: mean 91.24, std 9.56, range [53.16, 98.31]

Secondary structure (DSSP, 8-state):
--HHHHHHHHHHTT--HHHHHHHHHHHHHHHHHT--HHHHHHHHTTHHHHHHHHTTS-STTSSS----SSHHHHHHHHHHHHHHHHHHHHHH--